Protein AF-A0A0R0KT63-F1 (afdb_monomer_lite)

Sequence (113 aa):
MVSAMVEDANFEDDQLANMTIDDIVRASRLLNNEIRILKEELQRTNLTLESYKDKIKENQEKIKLNKQLPYLVGDIVEILEMNLKDEVEENGANIDLGSQRKGKCVVLKTSFL

pLDDT: mean 82.8, std 14.62, range [47.16, 98.31]

Structure (mmCIF, N/CA/C/O backbone):
data_AF-A0A0R0KT63-F1
#
_entry.id   AF-A0A0R0KT63-F1
#
loop_
_atom_site.group_PDB
_atom_site.id
_atom_site.type_symbol
_atom_site.label_atom_id
_atom_site.label_alt_id
_atom_site.label_comp_id
_atom_site.label_asym_id
_atom_site.label_entity_id
_atom_sit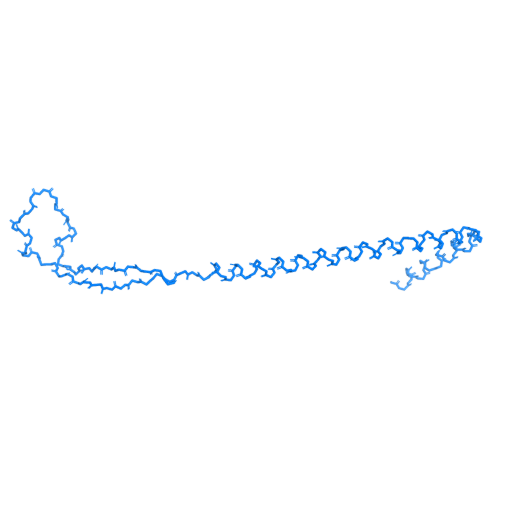e.label_seq_id
_atom_site.pdbx_PDB_ins_code
_atom_site.Cartn_x
_atom_site.Cartn_y
_atom_site.Cartn_z
_atom_site.occupancy
_atom_site.B_iso_or_equiv
_atom_site.auth_seq_id
_atom_site.auth_comp_id
_atom_site.auth_asym_id
_atom_site.auth_atom_id
_atom_site.pdbx_PDB_model_num
ATOM 1 N N . MET A 1 1 ? 19.643 28.444 -2.435 1.00 56.50 1 MET A N 1
ATOM 2 C CA . MET A 1 1 ? 19.049 27.464 -3.369 1.00 56.50 1 MET A CA 1
ATOM 3 C C . MET A 1 1 ? 19.477 27.742 -4.803 1.00 56.50 1 MET A C 1
ATOM 5 O O . MET A 1 1 ? 20.098 26.869 -5.377 1.00 56.50 1 MET A O 1
ATOM 9 N N . VAL A 1 2 ? 19.268 28.955 -5.339 1.00 69.12 2 VAL A N 1
ATOM 10 C CA . VAL A 1 2 ? 19.706 29.304 -6.711 1.00 69.12 2 VAL A CA 1
ATOM 11 C C . VAL A 1 2 ? 21.223 29.158 -6.912 1.00 69.12 2 VAL A C 1
ATOM 13 O O . VAL A 1 2 ? 21.624 28.550 -7.889 1.00 69.12 2 VAL A O 1
ATOM 16 N N . SER A 1 3 ? 22.062 29.629 -5.977 1.00 64.94 3 SER A N 1
ATOM 17 C CA . SER A 1 3 ? 23.530 29.512 -6.121 1.00 64.94 3 SER A CA 1
ATOM 18 C C . SER A 1 3 ? 24.013 28.060 -6.203 1.00 64.94 3 SER A C 1
ATOM 20 O O . SER A 1 3 ? 24.837 27.758 -7.049 1.00 64.94 3 SER A O 1
ATOM 22 N N . ALA A 1 4 ? 23.444 27.160 -5.390 1.00 68.44 4 ALA A N 1
ATOM 23 C CA . ALA A 1 4 ? 23.773 25.733 -5.436 1.00 68.44 4 ALA A CA 1
ATOM 24 C C . ALA A 1 4 ? 23.363 25.109 -6.780 1.00 68.44 4 ALA A C 1
ATOM 26 O O . ALA A 1 4 ? 24.168 24.454 -7.417 1.00 68.44 4 ALA A O 1
ATOM 27 N N . MET A 1 5 ? 22.158 25.420 -7.275 1.00 67.69 5 MET A N 1
ATOM 28 C CA . MET A 1 5 ? 21.695 24.930 -8.581 1.00 67.69 5 MET A CA 1
ATOM 29 C C . MET A 1 5 ? 22.532 25.450 -9.761 1.00 67.69 5 MET A C 1
ATOM 31 O O . MET A 1 5 ? 22.694 24.740 -10.745 1.00 67.69 5 MET A O 1
ATOM 35 N N . VAL A 1 6 ? 23.034 26.688 -9.691 1.00 67.06 6 VAL A N 1
ATOM 36 C CA . VAL A 1 6 ? 23.894 27.264 -10.741 1.00 67.06 6 VAL A CA 1
ATOM 37 C C . VAL A 1 6 ? 25.299 26.660 -10.694 1.00 67.06 6 VAL A C 1
ATOM 39 O O . VAL A 1 6 ? 25.872 26.392 -11.745 1.00 67.06 6 VAL A O 1
ATOM 42 N N . GLU A 1 7 ? 25.851 26.428 -9.500 1.00 64.94 7 GLU A N 1
ATOM 43 C CA . GLU A 1 7 ? 27.135 25.733 -9.336 1.00 64.94 7 GLU A CA 1
ATOM 44 C C . GLU A 1 7 ? 27.057 24.285 -9.838 1.00 64.94 7 GLU A C 1
ATOM 46 O O . GLU A 1 7 ? 27.946 23.862 -10.575 1.00 64.94 7 GLU A O 1
ATOM 51 N N . ASP A 1 8 ? 25.968 23.574 -9.528 1.00 70.56 8 ASP A N 1
ATOM 52 C CA . ASP A 1 8 ? 25.719 22.213 -10.014 1.00 70.56 8 ASP A CA 1
ATOM 53 C C . ASP A 1 8 ? 25.592 22.177 -11.548 1.00 70.56 8 ASP A C 1
ATOM 55 O O . ASP A 1 8 ? 26.229 21.352 -12.198 1.00 70.56 8 ASP A O 1
ATOM 59 N N . ALA A 1 9 ? 24.837 23.109 -12.145 1.00 71.31 9 ALA A N 1
ATOM 60 C CA . ALA A 1 9 ? 24.669 23.178 -13.600 1.00 71.31 9 ALA A CA 1
ATOM 61 C C . ALA A 1 9 ? 25.992 23.451 -14.335 1.00 71.31 9 ALA A C 1
ATOM 63 O O . ALA A 1 9 ? 26.304 22.777 -15.313 1.00 71.31 9 ALA A O 1
ATOM 64 N N . ASN A 1 10 ? 26.800 24.397 -13.841 1.00 73.56 10 ASN A N 1
ATOM 65 C CA . ASN A 1 10 ? 28.112 24.681 -14.430 1.00 73.56 10 ASN A CA 1
ATOM 66 C C . ASN A 1 10 ? 29.048 23.467 -14.329 1.00 73.56 10 ASN A C 1
ATOM 68 O O . ASN A 1 10 ? 29.795 23.179 -15.259 1.00 73.56 10 ASN A O 1
ATOM 72 N N . PHE A 1 11 ? 29.003 22.745 -13.207 1.00 73.38 11 PHE A N 1
ATOM 73 C CA . PHE A 1 11 ? 29.824 21.557 -13.003 1.00 73.38 11 PHE A CA 1
ATOM 74 C C . PHE A 1 11 ? 29.431 20.406 -13.941 1.00 73.38 11 PHE A C 1
ATOM 76 O O . PHE A 1 11 ? 30.307 19.702 -14.446 1.00 73.38 11 PHE A O 1
ATOM 83 N N . GLU A 1 12 ? 28.135 20.224 -14.208 1.00 74.00 12 GLU A N 1
ATOM 84 C CA . GLU A 1 12 ? 27.650 19.249 -15.191 1.00 74.00 12 GLU A CA 1
ATOM 85 C C . GLU A 1 12 ? 28.066 19.618 -16.624 1.00 74.00 12 GLU A C 1
ATOM 87 O O . GLU A 1 12 ? 28.556 18.753 -17.358 1.00 74.00 12 GLU A O 1
ATOM 92 N N . ASP A 1 13 ? 27.947 20.895 -17.004 1.00 77.75 13 ASP A N 1
ATOM 93 C CA . ASP A 1 13 ? 28.365 21.388 -18.322 1.00 77.75 13 ASP A CA 1
ATOM 94 C C . ASP A 1 13 ? 29.882 21.215 -18.540 1.00 77.75 13 ASP A C 1
ATOM 96 O O . ASP A 1 13 ? 30.310 20.754 -19.604 1.00 77.75 13 ASP A O 1
ATOM 100 N N . ASP A 1 14 ? 30.699 21.498 -17.518 1.00 81.25 14 ASP A N 1
ATOM 101 C CA . ASP A 1 14 ? 32.154 21.305 -17.558 1.00 81.25 14 ASP A CA 1
ATOM 102 C C . ASP A 1 14 ? 32.531 19.823 -17.713 1.00 81.25 14 ASP A C 1
ATOM 104 O O . ASP A 1 14 ? 33.457 19.479 -18.455 1.00 81.25 14 ASP A O 1
ATOM 108 N N . GLN A 1 15 ? 31.826 18.910 -17.040 1.00 81.19 15 GLN A N 1
ATOM 109 C CA . GLN A 1 15 ? 32.057 17.474 -17.213 1.00 81.19 15 GLN A CA 1
ATOM 110 C C . GLN A 1 15 ? 31.705 17.015 -18.626 1.00 81.19 15 GLN A C 1
ATOM 112 O O . GLN A 1 15 ? 32.497 16.303 -19.248 1.00 81.19 15 GLN A O 1
ATOM 117 N N . LEU A 1 16 ? 30.554 17.447 -19.145 1.00 81.19 16 LEU A N 1
ATOM 118 C CA . LEU A 1 16 ? 30.097 17.089 -20.484 1.00 81.19 16 LEU A CA 1
ATOM 119 C C . LEU A 1 16 ? 31.063 17.598 -21.563 1.00 81.19 16 LEU A C 1
ATOM 121 O O . LEU A 1 16 ? 31.359 16.867 -22.509 1.00 81.19 16 LEU A O 1
ATOM 125 N N . ALA A 1 17 ? 31.603 18.810 -21.400 1.00 83.19 17 ALA A N 1
ATOM 126 C CA . ALA A 1 17 ? 32.589 19.394 -22.309 1.00 83.19 17 ALA A CA 1
ATOM 127 C C . ALA A 1 17 ? 33.921 18.620 -22.348 1.00 83.19 17 ALA A C 1
ATOM 129 O O . ALA A 1 17 ? 34.610 18.632 -23.370 1.00 83.19 17 ALA A O 1
ATOM 130 N N . ASN A 1 18 ? 34.279 17.933 -21.259 1.00 86.88 18 ASN A N 1
ATOM 131 C CA . ASN A 1 18 ? 35.506 17.140 -21.151 1.00 86.88 18 ASN A CA 1
ATOM 132 C C . ASN A 1 18 ? 35.349 15.684 -21.635 1.00 86.88 18 ASN A C 1
ATOM 134 O O . ASN A 1 18 ? 36.346 14.966 -21.744 1.00 86.88 18 ASN A O 1
ATOM 138 N N . MET A 1 19 ? 34.125 15.227 -21.920 1.00 87.56 19 MET A N 1
ATOM 139 C CA . MET A 1 19 ? 33.870 13.881 -22.437 1.00 87.56 19 MET A CA 1
ATOM 140 C C . MET A 1 19 ? 34.125 13.792 -23.943 1.00 87.56 19 MET A C 1
ATOM 142 O O . MET A 1 19 ? 33.847 14.715 -24.708 1.00 87.56 19 MET A O 1
ATOM 146 N N . THR A 1 20 ? 34.605 12.635 -24.406 1.00 91.25 20 THR A N 1
ATOM 147 C CA . THR A 1 20 ? 34.695 12.383 -25.848 1.00 91.25 20 THR A CA 1
ATOM 148 C C . THR A 1 20 ? 33.313 12.096 -26.443 1.00 91.25 20 THR A C 1
ATOM 150 O O . THR A 1 20 ? 32.396 11.651 -25.750 1.00 91.25 20 THR A O 1
ATOM 153 N N . ILE A 1 21 ? 33.155 12.296 -27.756 1.00 90.81 21 ILE A N 1
ATOM 154 C CA . ILE A 1 21 ? 31.898 11.995 -28.468 1.00 90.81 21 ILE A CA 1
ATOM 155 C C . ILE A 1 21 ? 31.489 10.526 -28.259 1.00 90.81 21 ILE A C 1
ATOM 157 O O . ILE A 1 21 ? 30.312 10.236 -28.037 1.00 90.81 21 ILE A O 1
ATOM 161 N N . ASP A 1 22 ? 32.453 9.602 -28.272 1.00 92.94 22 ASP A N 1
ATOM 162 C CA . ASP A 1 22 ? 32.204 8.174 -28.048 1.00 92.94 22 ASP A CA 1
ATOM 163 C C . ASP A 1 22 ? 31.722 7.883 -26.619 1.00 92.94 22 ASP A C 1
ATOM 165 O O . ASP A 1 22 ? 30.837 7.040 -26.424 1.00 92.94 22 ASP A O 1
ATOM 169 N N . ASP A 1 23 ? 32.252 8.599 -25.623 1.00 92.56 23 ASP A N 1
ATOM 170 C CA . ASP A 1 23 ? 31.804 8.489 -24.233 1.00 92.56 23 ASP A CA 1
ATOM 171 C C . ASP A 1 23 ? 30.374 9.007 -24.072 1.00 92.56 23 ASP A C 1
ATOM 173 O O . ASP A 1 23 ? 29.562 8.346 -23.424 1.00 92.56 23 ASP A O 1
ATOM 177 N N . ILE A 1 24 ? 30.026 10.124 -24.720 1.00 92.00 24 ILE A N 1
ATOM 178 C CA . ILE A 1 24 ? 28.661 10.674 -24.716 1.00 92.00 24 ILE A CA 1
ATOM 179 C C . ILE A 1 24 ? 27.679 9.676 -25.347 1.00 92.00 24 ILE A C 1
ATOM 181 O O . ILE A 1 24 ? 26.615 9.397 -24.786 1.00 92.00 24 ILE A O 1
ATOM 185 N N . VAL A 1 25 ? 28.033 9.073 -26.488 1.00 93.81 25 VAL A N 1
ATOM 186 C CA . VAL A 1 25 ? 27.194 8.057 -27.149 1.00 93.81 25 VAL A CA 1
ATOM 187 C C . VAL A 1 25 ? 27.027 6.818 -26.265 1.00 93.81 25 VAL A C 1
ATOM 189 O O . VAL A 1 25 ? 25.924 6.271 -26.160 1.00 93.81 25 VAL A O 1
ATOM 192 N N . ARG A 1 26 ? 28.098 6.367 -25.603 1.00 94.50 26 ARG A N 1
ATOM 193 C CA . ARG A 1 26 ? 28.048 5.240 -24.663 1.00 94.50 26 ARG A CA 1
ATOM 194 C C . ARG A 1 26 ? 27.172 5.560 -23.453 1.00 94.50 26 ARG A C 1
ATOM 196 O O . ARG A 1 26 ? 26.304 4.752 -23.123 1.00 94.50 26 ARG A O 1
ATOM 203 N N . ALA A 1 27 ? 27.361 6.723 -22.834 1.00 92.75 27 ALA A N 1
ATOM 204 C CA . ALA A 1 27 ? 26.583 7.185 -21.689 1.00 92.75 27 ALA A CA 1
ATOM 205 C C . ALA A 1 27 ? 25.095 7.290 -22.040 1.00 92.75 27 ALA A C 1
ATOM 207 O O . ALA A 1 27 ? 24.260 6.740 -21.331 1.00 92.75 27 ALA A O 1
ATOM 208 N N . SER A 1 28 ? 24.758 7.870 -23.196 1.00 94.31 28 SER A N 1
ATOM 209 C CA . SER A 1 28 ? 23.377 7.941 -23.685 1.00 94.31 28 SER A CA 1
ATOM 210 C C . SER A 1 28 ? 22.732 6.555 -23.815 1.00 94.31 28 SER A C 1
ATOM 212 O O . SER A 1 28 ? 21.584 6.353 -23.420 1.00 94.31 28 SER A O 1
ATOM 214 N N . ARG A 1 29 ? 23.463 5.552 -24.321 1.00 96.00 29 ARG A N 1
ATOM 215 C CA . ARG A 1 29 ? 22.957 4.168 -24.407 1.00 96.00 29 ARG A CA 1
ATOM 216 C C . ARG A 1 29 ? 22.744 3.536 -23.031 1.00 96.00 29 ARG A C 1
ATOM 218 O O . ARG A 1 29 ? 21.744 2.846 -22.840 1.00 96.00 29 ARG A O 1
ATOM 225 N N . LEU A 1 30 ? 23.658 3.762 -22.087 1.00 96.44 30 LEU A N 1
ATOM 226 C CA . LEU A 1 30 ? 23.530 3.270 -20.713 1.00 96.44 30 LEU A CA 1
ATOM 227 C C . LEU A 1 30 ? 22.337 3.915 -20.000 1.00 96.44 30 LEU A C 1
ATOM 229 O O . LEU A 1 30 ? 21.511 3.187 -19.457 1.00 96.44 30 LEU A O 1
ATOM 233 N N . LEU A 1 31 ? 22.177 5.235 -20.113 1.00 96.75 31 LEU A N 1
ATOM 234 C CA . LEU A 1 31 ? 21.034 5.969 -19.567 1.00 96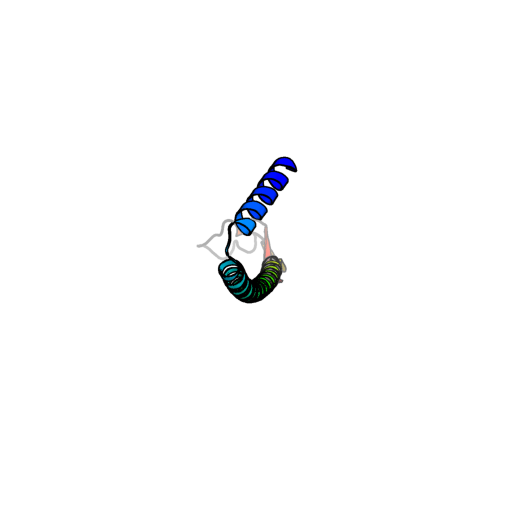.75 31 LEU A CA 1
ATOM 235 C C . LEU A 1 31 ? 19.707 5.478 -20.157 1.00 96.75 31 LEU A C 1
ATOM 237 O O . LEU A 1 31 ? 18.747 5.264 -19.426 1.00 96.75 31 LEU A O 1
ATOM 241 N N . ASN A 1 32 ? 19.642 5.224 -21.467 1.00 97.12 32 ASN A N 1
ATOM 242 C CA . ASN A 1 32 ? 18.441 4.655 -22.088 1.00 97.12 32 ASN A CA 1
ATOM 243 C C . ASN A 1 32 ? 18.092 3.264 -21.527 1.00 97.12 32 ASN A C 1
ATOM 245 O O . ASN A 1 32 ? 16.916 2.959 -21.308 1.00 97.12 32 ASN A O 1
ATOM 249 N N . ASN A 1 33 ? 19.100 2.424 -21.275 1.00 96.94 33 ASN A N 1
ATOM 250 C CA . ASN A 1 33 ? 18.901 1.119 -20.645 1.00 96.94 33 ASN A CA 1
ATOM 251 C C . ASN A 1 33 ? 18.440 1.252 -19.189 1.00 96.94 33 ASN A C 1
ATOM 253 O O . ASN A 1 33 ? 17.526 0.541 -18.779 1.00 96.94 33 ASN A O 1
ATOM 257 N N . GLU A 1 34 ? 19.031 2.170 -18.428 1.00 98.00 34 GLU A N 1
ATOM 258 C CA . GLU A 1 34 ? 18.664 2.442 -17.038 1.00 98.00 34 GLU A CA 1
ATOM 259 C C . GLU A 1 34 ? 17.231 2.970 -16.927 1.00 98.00 34 GLU A C 1
ATOM 261 O O . GLU A 1 34 ? 16.437 2.437 -16.157 1.00 98.00 34 GLU A O 1
ATOM 266 N N . ILE A 1 35 ? 16.840 3.920 -17.783 1.00 97.75 35 ILE A N 1
ATOM 267 C CA . ILE A 1 35 ? 15.459 4.417 -17.868 1.00 97.75 35 ILE A CA 1
ATOM 268 C C . ILE A 1 35 ? 14.483 3.270 -18.145 1.00 97.75 35 ILE A C 1
ATOM 270 O O . ILE A 1 35 ? 13.384 3.245 -17.587 1.00 97.75 35 ILE A O 1
ATOM 274 N N . ARG A 1 36 ? 14.852 2.316 -19.009 1.00 97.88 36 ARG A N 1
ATOM 275 C CA . ARG A 1 36 ? 14.014 1.143 -19.290 1.00 97.88 36 ARG A CA 1
ATOM 276 C C . ARG A 1 36 ? 13.840 0.272 -18.044 1.00 97.88 36 ARG A C 1
ATOM 278 O O . ARG A 1 36 ? 12.705 -0.061 -17.716 1.00 97.88 36 ARG A O 1
ATOM 285 N N . ILE A 1 37 ? 14.928 -0.038 -17.341 1.00 98.00 37 ILE A N 1
ATOM 286 C CA . ILE A 1 37 ? 14.903 -0.843 -16.109 1.00 98.00 37 ILE A CA 1
ATOM 287 C C . ILE A 1 37 ? 14.079 -0.141 -15.023 1.00 98.00 37 ILE A C 1
ATOM 289 O O . ILE A 1 37 ? 13.163 -0.740 -14.466 1.00 98.00 37 ILE A O 1
ATOM 293 N N . LEU A 1 38 ? 14.317 1.151 -14.785 1.00 98.31 38 LEU A N 1
ATOM 294 C CA . LEU A 1 38 ? 13.584 1.934 -13.787 1.00 98.31 38 LEU A CA 1
ATOM 295 C C . LEU A 1 38 ? 12.083 2.009 -14.095 1.00 98.31 38 LEU A C 1
ATOM 297 O O . LEU A 1 38 ? 11.262 1.983 -13.179 1.00 98.31 38 LEU A O 1
ATOM 301 N N . LYS A 1 39 ? 11.687 2.062 -15.374 1.00 97.94 39 LYS A N 1
ATOM 302 C CA . LYS A 1 39 ? 10.269 1.987 -15.766 1.00 97.94 39 LYS A CA 1
ATOM 303 C C . LYS A 1 39 ? 9.647 0.631 -15.429 1.00 97.94 39 LYS A C 1
ATOM 305 O O . LYS A 1 39 ? 8.518 0.600 -14.940 1.00 97.94 39 LYS A O 1
ATOM 310 N N . GLU A 1 40 ? 10.361 -0.467 -15.670 1.00 97.81 40 GLU A N 1
ATOM 311 C CA . GLU A 1 40 ? 9.911 -1.822 -15.319 1.00 97.81 40 GLU A CA 1
ATOM 312 C C . GLU A 1 40 ? 9.788 -1.985 -13.788 1.00 97.81 40 GLU A C 1
ATOM 314 O O . GLU A 1 40 ? 8.785 -2.500 -13.284 1.00 97.81 40 GLU A O 1
ATOM 319 N N . GLU A 1 41 ? 10.753 -1.468 -13.023 1.00 97.94 41 GLU A N 1
ATOM 320 C CA . GLU A 1 41 ? 10.721 -1.467 -11.554 1.00 97.94 41 GLU A CA 1
ATOM 321 C C . GLU A 1 41 ? 9.593 -0.601 -10.984 1.00 97.94 41 GLU A C 1
ATOM 323 O O . GLU A 1 41 ? 8.900 -1.017 -10.049 1.00 97.94 41 GLU A O 1
ATOM 328 N N . LEU A 1 42 ? 9.358 0.577 -11.565 1.00 98.12 42 LEU A N 1
ATOM 329 C CA . LEU A 1 42 ? 8.247 1.452 -11.198 1.00 98.12 42 LEU A CA 1
ATOM 330 C C . LEU A 1 42 ? 6.904 0.751 -11.430 1.00 98.12 42 LEU A C 1
ATOM 332 O O . LEU A 1 42 ? 6.039 0.768 -10.555 1.00 98.12 42 LEU A O 1
ATOM 336 N N . GLN A 1 43 ? 6.725 0.092 -12.579 1.00 98.06 43 GLN A N 1
ATOM 337 C CA . GLN A 1 43 ? 5.518 -0.690 -12.862 1.00 98.06 43 GLN A CA 1
ATOM 338 C C . GLN A 1 43 ? 5.321 -1.818 -11.848 1.00 98.06 43 GLN A C 1
ATOM 340 O O . GLN A 1 43 ? 4.234 -1.958 -11.287 1.00 98.06 43 GLN A O 1
ATOM 345 N N . ARG A 1 44 ? 6.378 -2.580 -11.548 1.00 97.88 44 ARG A N 1
ATOM 346 C CA . ARG A 1 44 ? 6.336 -3.634 -10.528 1.00 97.88 44 ARG A CA 1
ATOM 347 C C . ARG A 1 44 ? 5.948 -3.081 -9.155 1.00 97.88 44 ARG A C 1
ATOM 349 O O . ARG A 1 44 ? 5.115 -3.673 -8.475 1.00 97.88 44 ARG A O 1
ATOM 356 N N . THR A 1 45 ? 6.526 -1.949 -8.766 1.00 98.00 45 THR A N 1
ATOM 357 C CA . THR A 1 45 ? 6.245 -1.281 -7.488 1.00 98.00 45 THR A CA 1
ATOM 358 C C . THR A 1 45 ? 4.811 -0.753 -7.427 1.00 98.00 45 THR A C 1
ATOM 360 O O . THR A 1 45 ? 4.164 -0.835 -6.387 1.00 98.00 45 THR A O 1
ATOM 363 N N . ASN A 1 46 ? 4.262 -0.269 -8.542 1.00 98.12 46 ASN A N 1
ATOM 364 C CA . ASN A 1 46 ? 2.864 0.158 -8.604 1.00 98.12 46 ASN A CA 1
ATOM 365 C C . ASN A 1 46 ? 1.893 -1.018 -8.415 1.00 98.12 46 ASN A C 1
ATOM 367 O O . ASN A 1 46 ? 0.931 -0.886 -7.660 1.00 98.12 46 ASN A O 1
ATOM 371 N N . LEU A 1 47 ? 2.175 -2.179 -9.018 1.00 97.94 47 LEU A N 1
ATOM 372 C CA . LEU A 1 47 ? 1.365 -3.391 -8.831 1.00 97.94 47 LEU A CA 1
ATOM 373 C C . LEU A 1 47 ? 1.405 -3.897 -7.382 1.00 97.94 47 LEU A C 1
ATOM 375 O O . LEU A 1 47 ? 0.378 -4.294 -6.827 1.00 97.94 47 LEU A O 1
ATOM 379 N N . THR A 1 48 ? 2.576 -3.875 -6.737 1.00 97.75 48 THR A N 1
ATOM 380 C CA . THR A 1 48 ? 2.675 -4.266 -5.322 1.00 97.75 48 THR A CA 1
ATOM 381 C C . THR A 1 48 ? 1.942 -3.276 -4.423 1.00 97.75 48 THR A C 1
ATOM 383 O O . THR A 1 48 ? 1.224 -3.696 -3.516 1.00 97.75 48 THR A O 1
ATOM 386 N N . LEU A 1 49 ? 2.057 -1.975 -4.698 1.00 97.94 49 LEU A N 1
ATOM 387 C CA . LEU A 1 49 ? 1.340 -0.920 -3.987 1.00 97.94 49 LEU A CA 1
ATOM 388 C C . LEU A 1 49 ? -0.182 -1.091 -4.103 1.00 97.94 49 LEU A C 1
ATOM 390 O O . LEU A 1 49 ? -0.882 -0.962 -3.098 1.00 97.94 49 LEU A O 1
ATOM 394 N N . GLU A 1 50 ? -0.699 -1.415 -5.288 1.00 97.88 50 GLU A N 1
ATOM 395 C CA . GLU A 1 50 ? -2.122 -1.704 -5.501 1.00 97.88 50 GLU A CA 1
ATOM 396 C C . GLU A 1 50 ? -2.579 -2.932 -4.699 1.00 97.88 50 GLU A C 1
ATOM 398 O O . GLU A 1 50 ? -3.529 -2.836 -3.921 1.00 97.88 50 GLU A O 1
ATOM 403 N N . SER A 1 51 ? -1.815 -4.030 -4.735 1.00 98.00 51 SER A N 1
ATOM 404 C CA . SER A 1 51 ? -2.085 -5.212 -3.904 1.00 98.00 51 SER A CA 1
ATOM 405 C C . SER A 1 51 ? -2.104 -4.896 -2.402 1.00 98.00 51 SER A C 1
ATOM 407 O O . SER A 1 51 ? -2.946 -5.414 -1.665 1.00 98.00 51 SER A O 1
ATOM 409 N N . TYR A 1 52 ? -1.198 -4.041 -1.917 1.00 98.06 52 TYR A N 1
ATOM 410 C CA . TYR A 1 52 ? -1.216 -3.607 -0.520 1.00 98.06 52 TYR A CA 1
ATOM 411 C C . TYR A 1 52 ? -2.424 -2.726 -0.197 1.00 98.06 52 TYR A C 1
ATOM 413 O O . TYR A 1 52 ? -3.002 -2.884 0.878 1.00 98.06 52 TYR A O 1
ATOM 421 N N . LYS A 1 53 ? -2.848 -1.840 -1.107 1.00 97.75 53 LYS A N 1
ATOM 422 C CA . LYS A 1 53 ? -4.072 -1.043 -0.928 1.00 97.75 53 LYS A CA 1
ATOM 423 C C . LYS A 1 53 ? -5.304 -1.931 -0.790 1.00 97.75 53 LYS A C 1
ATOM 425 O O . LYS A 1 53 ? -6.123 -1.669 0.089 1.00 97.75 53 LYS A O 1
ATOM 430 N N . ASP A 1 54 ? -5.416 -2.982 -1.592 1.00 97.69 54 ASP A N 1
ATOM 431 C CA . ASP A 1 54 ? -6.555 -3.899 -1.515 1.00 97.69 54 ASP A CA 1
ATOM 432 C C . ASP A 1 54 ? -6.539 -4.713 -0.217 1.00 97.69 54 ASP A C 1
ATOM 434 O O . ASP A 1 54 ? -7.537 -4.738 0.501 1.00 97.69 54 ASP A O 1
ATOM 438 N N . LYS A 1 55 ? -5.372 -5.230 0.196 1.00 97.69 55 LYS A N 1
ATOM 439 C CA . LYS A 1 55 ? -5.209 -5.880 1.512 1.00 97.69 55 LYS A CA 1
ATOM 440 C C . LYS A 1 55 ? -5.565 -4.953 2.676 1.00 97.69 55 LYS A C 1
ATOM 442 O O . LYS A 1 55 ? -6.138 -5.396 3.670 1.00 97.69 55 LYS A O 1
ATOM 447 N N . ILE A 1 56 ? -5.220 -3.667 2.581 1.00 97.88 56 ILE A N 1
ATOM 448 C CA . ILE A 1 56 ? -5.583 -2.670 3.594 1.00 97.88 56 ILE A CA 1
ATOM 449 C C . ILE A 1 56 ? -7.102 -2.485 3.641 1.00 97.88 56 ILE A C 1
ATOM 451 O O . ILE A 1 56 ? -7.656 -2.484 4.739 1.00 97.88 56 ILE A O 1
ATOM 455 N N . LYS A 1 57 ? -7.780 -2.369 2.492 1.00 97.06 57 LYS A N 1
ATOM 456 C CA . LYS A 1 57 ? -9.248 -2.253 2.436 1.00 97.06 57 LYS A CA 1
ATOM 457 C C . LYS A 1 57 ? -9.933 -3.479 3.041 1.00 97.06 57 LYS A C 1
ATOM 459 O O . LYS A 1 57 ? -10.755 -3.322 3.940 1.00 97.06 57 LYS A O 1
ATOM 464 N N . GLU A 1 58 ? -9.529 -4.684 2.642 1.00 96.81 58 GLU A N 1
ATOM 465 C CA . GLU A 1 58 ? -10.063 -5.935 3.196 1.00 96.81 58 GLU A CA 1
ATOM 466 C C . GLU A 1 58 ? -9.875 -6.013 4.718 1.00 96.81 58 GLU A C 1
ATOM 468 O O . GLU A 1 58 ? -10.776 -6.404 5.461 1.00 96.81 58 GLU A O 1
ATOM 473 N N . ASN A 1 59 ? -8.702 -5.616 5.217 1.00 97.25 59 ASN A N 1
ATOM 474 C CA . ASN A 1 59 ? -8.438 -5.604 6.652 1.00 97.25 59 ASN A CA 1
ATOM 475 C C . ASN A 1 59 ? -9.263 -4.539 7.384 1.00 97.25 59 ASN A C 1
ATOM 477 O O . ASN A 1 59 ? -9.736 -4.797 8.489 1.00 97.25 59 ASN A O 1
ATOM 481 N N . GLN A 1 60 ? -9.481 -3.364 6.786 1.00 95.81 60 GLN A N 1
ATOM 482 C CA . GLN A 1 60 ? -10.372 -2.346 7.348 1.00 95.81 60 GLN A CA 1
ATOM 483 C C . GLN A 1 60 ? -11.813 -2.857 7.457 1.00 95.81 60 GLN A C 1
ATOM 485 O O . GLN A 1 60 ? -12.475 -2.583 8.457 1.00 95.81 60 GLN A O 1
ATOM 490 N N . GLU A 1 61 ? -12.293 -3.620 6.477 1.00 94.81 61 GLU A N 1
ATOM 491 C CA . GLU A 1 61 ? -13.611 -4.263 6.523 1.00 94.81 61 GLU A CA 1
ATOM 492 C C . GLU A 1 61 ? -13.686 -5.332 7.615 1.00 94.81 61 GLU A C 1
ATOM 494 O O . GLU A 1 61 ? -14.599 -5.295 8.439 1.00 94.81 61 GLU A O 1
ATOM 499 N N . LYS A 1 62 ? -12.681 -6.211 7.718 1.00 93.94 62 LYS A N 1
ATOM 500 C CA . LYS A 1 62 ? -12.586 -7.200 8.809 1.00 93.94 62 LYS A CA 1
ATOM 501 C C . LYS A 1 62 ? -12.581 -6.537 10.186 1.00 93.94 62 LYS A C 1
ATOM 503 O O . LYS A 1 62 ? -13.260 -7.002 11.097 1.00 93.94 62 LYS A O 1
ATOM 508 N N . ILE A 1 63 ? -11.855 -5.429 10.344 1.00 93.12 63 ILE A N 1
ATOM 509 C CA . ILE A 1 63 ? -11.847 -4.653 11.590 1.00 93.12 63 ILE A CA 1
ATOM 510 C C . ILE A 1 63 ? -13.231 -4.061 11.872 1.00 93.12 63 ILE A C 1
ATOM 512 O O . ILE A 1 63 ? -13.654 -4.075 13.022 1.00 93.12 63 ILE A O 1
ATOM 516 N N . LYS A 1 64 ? -13.947 -3.547 10.863 1.00 89.75 64 LYS A N 1
ATOM 517 C CA . LYS A 1 64 ? -15.314 -3.029 11.046 1.00 89.75 64 LYS A CA 1
ATOM 518 C C . LYS A 1 64 ? -16.273 -4.122 11.514 1.00 89.75 64 LYS A C 1
ATOM 520 O O . LYS A 1 64 ? -17.004 -3.886 12.469 1.00 89.75 64 LYS A O 1
ATOM 525 N N . LEU A 1 65 ? -16.221 -5.301 10.895 1.00 86.12 65 LEU A N 1
ATOM 526 C CA . LEU A 1 65 ? -17.051 -6.448 11.273 1.00 86.12 65 LEU A CA 1
ATOM 527 C C . LEU A 1 65 ? -16.739 -6.925 12.697 1.00 86.12 65 LEU A C 1
ATOM 529 O O . LEU A 1 65 ? -17.645 -7.091 13.502 1.00 86.12 65 LEU A O 1
ATOM 533 N N . ASN A 1 66 ? -15.458 -7.049 13.049 1.00 85.94 66 ASN A N 1
ATOM 534 C CA . ASN A 1 66 ? -15.047 -7.504 14.382 1.00 85.94 66 ASN A CA 1
ATOM 535 C C . ASN A 1 66 ? -15.230 -6.445 15.482 1.00 85.94 66 ASN A C 1
ATOM 537 O O . ASN A 1 66 ? -15.226 -6.780 16.663 1.00 85.94 66 ASN A O 1
ATOM 541 N N . LYS A 1 67 ? -15.353 -5.161 15.122 1.00 82.19 67 LYS A N 1
ATOM 542 C CA . LYS A 1 67 ? -15.671 -4.083 16.071 1.00 82.19 67 LYS A CA 1
ATOM 543 C C . LYS A 1 67 ? -17.137 -4.063 16.480 1.00 82.19 67 LYS A C 1
ATOM 545 O O . LYS A 1 67 ? -17.450 -3.419 17.481 1.00 82.19 67 LYS A O 1
ATOM 550 N N . GLN A 1 68 ? -18.024 -4.716 15.731 1.00 77.88 68 GLN A N 1
ATOM 551 C CA . GLN A 1 68 ? -19.394 -4.904 16.176 1.00 77.88 68 GLN A CA 1
ATOM 552 C C . GLN A 1 68 ? -19.365 -5.876 17.359 1.00 77.88 68 GLN A C 1
ATOM 554 O O . GLN A 1 68 ? -19.284 -7.088 17.186 1.00 77.88 68 GLN A O 1
ATOM 559 N N . LEU A 1 69 ? -19.353 -5.327 18.577 1.00 78.62 69 LEU A N 1
ATOM 560 C CA . LEU A 1 69 ? -19.544 -6.128 19.779 1.00 78.62 69 LEU A CA 1
ATOM 561 C C . LEU A 1 69 ? -20.937 -6.765 19.685 1.00 78.62 69 LEU A C 1
ATOM 563 O O . LEU A 1 69 ? -21.901 -6.028 19.460 1.00 78.62 69 LEU A O 1
ATOM 567 N N . PRO A 1 70 ? -21.058 -8.094 19.838 1.00 81.81 70 PRO A N 1
ATOM 568 C CA . PRO A 1 70 ? -22.362 -8.734 19.846 1.00 81.81 70 PRO A CA 1
ATOM 569 C C . PRO A 1 70 ? -23.155 -8.206 21.040 1.00 81.81 70 PRO A C 1
ATOM 571 O O . PRO A 1 70 ? -22.621 -8.078 22.149 1.00 81.81 70 PRO A O 1
ATOM 574 N N . TYR A 1 71 ? -24.424 -7.875 20.821 1.00 80.62 71 TYR A N 1
ATOM 575 C CA . TYR A 1 71 ? -25.268 -7.418 21.918 1.00 80.62 71 TYR A CA 1
ATOM 576 C C . TYR A 1 71 ? -25.737 -8.647 22.689 1.00 80.62 71 TYR A C 1
ATOM 578 O O . TYR A 1 71 ? -26.400 -9.522 22.134 1.00 80.62 71 TYR A O 1
ATOM 586 N N . LEU A 1 72 ? -25.400 -8.727 23.977 1.00 83.19 72 LEU A N 1
ATOM 587 C CA . LEU A 1 72 ? -25.998 -9.728 24.852 1.00 83.19 72 LEU A CA 1
ATOM 588 C C . LEU A 1 72 ? -27.406 -9.257 25.215 1.00 83.19 72 LEU A C 1
ATOM 590 O O . LEU A 1 72 ? -27.574 -8.313 25.987 1.00 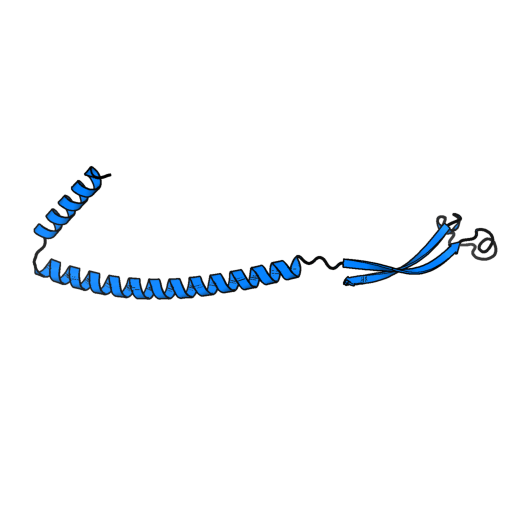83.19 72 LEU A O 1
ATOM 594 N N . VAL A 1 73 ? -28.414 -9.912 24.655 1.00 84.56 73 VAL A N 1
ATOM 595 C CA . VAL A 1 73 ? -29.816 -9.668 24.986 1.00 84.56 73 VAL A CA 1
ATOM 596 C C . VAL A 1 73 ? -30.261 -10.715 25.990 1.00 84.56 73 VAL A C 1
ATOM 598 O O . VAL A 1 73 ? -30.246 -11.909 25.696 1.00 84.56 73 VAL A O 1
ATOM 601 N N . GLY A 1 74 ? -30.636 -10.269 27.187 1.00 90.19 74 GLY A N 1
ATOM 602 C CA . GLY A 1 74 ? -31.276 -11.100 28.202 1.00 90.19 74 GLY A CA 1
ATOM 603 C C . GLY A 1 74 ? -32.786 -10.898 28.179 1.00 90.19 74 GLY A C 1
ATOM 604 O O . GLY A 1 74 ? -33.244 -9.772 28.354 1.00 90.19 74 GLY A O 1
ATOM 605 N N . ASP A 1 75 ? -33.538 -11.975 27.986 1.00 90.44 75 ASP A N 1
ATOM 606 C CA . ASP A 1 75 ? -34.992 -12.008 28.119 1.00 90.44 75 ASP A CA 1
ATOM 607 C C . ASP A 1 75 ? -35.394 -12.631 29.463 1.00 90.44 75 ASP A C 1
ATOM 609 O O . ASP A 1 75 ? -34.798 -13.619 29.902 1.00 90.44 75 ASP A O 1
ATOM 613 N N . ILE A 1 76 ? -36.396 -12.053 30.125 1.00 90.81 76 ILE A N 1
ATOM 614 C CA . ILE A 1 76 ? -36.934 -12.574 31.385 1.00 90.81 76 ILE A CA 1
ATOM 615 C C . ILE A 1 76 ? -38.012 -13.596 31.043 1.00 90.81 76 ILE A C 1
ATOM 617 O O . ILE A 1 76 ? -39.107 -13.231 30.627 1.00 90.81 76 ILE A O 1
ATOM 621 N N . VAL A 1 77 ? -37.710 -14.876 31.247 1.00 91.69 77 VAL A N 1
ATOM 622 C CA . VAL A 1 77 ? -38.641 -15.965 30.921 1.00 91.69 77 VAL A CA 1
ATOM 623 C C . VAL A 1 77 ? -39.622 -16.211 32.060 1.00 91.69 77 VAL A C 1
ATOM 625 O O . VAL A 1 77 ? -40.793 -16.494 31.824 1.00 91.69 77 VAL A O 1
ATOM 628 N N . GLU A 1 78 ? -39.150 -16.104 33.299 1.00 89.56 78 GLU A N 1
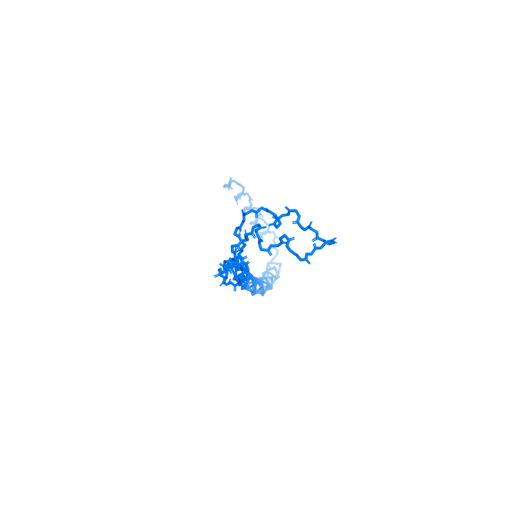ATOM 629 C CA . GLU A 1 78 ? -39.945 -16.446 34.472 1.00 89.56 78 GLU A CA 1
ATOM 630 C C . GLU A 1 78 ? -39.499 -15.640 35.690 1.00 89.56 78 GLU A C 1
ATOM 632 O O . GLU A 1 78 ? -38.307 -15.389 35.881 1.00 89.56 78 GLU A O 1
ATOM 637 N N . ILE A 1 79 ? -40.467 -15.236 36.514 1.00 89.06 79 ILE A N 1
ATOM 638 C CA . ILE A 1 79 ? -40.241 -14.555 37.788 1.00 89.06 79 ILE A CA 1
ATOM 639 C C . ILE A 1 79 ? -40.827 -15.439 38.884 1.00 89.06 79 ILE A C 1
ATOM 641 O O . ILE A 1 79 ? -42.029 -15.689 38.907 1.00 89.06 79 ILE A O 1
ATOM 645 N N . LEU A 1 80 ? -39.971 -15.886 39.794 1.00 84.81 80 LEU A N 1
ATOM 646 C CA . LEU A 1 80 ? -40.323 -16.728 40.929 1.00 84.81 80 LEU A CA 1
ATOM 647 C C . LEU A 1 80 ? -40.312 -15.878 42.199 1.00 84.81 80 LEU A C 1
ATOM 649 O O . LEU A 1 80 ? -39.323 -15.209 42.501 1.00 84.81 80 LEU A O 1
ATOM 653 N N . GLU A 1 81 ? -41.405 -15.895 42.955 1.00 81.69 81 GLU A N 1
ATOM 654 C CA . GLU A 1 81 ? -41.466 -15.255 44.270 1.00 81.69 81 GLU A CA 1
ATOM 655 C C . GLU A 1 81 ? -41.085 -16.272 45.346 1.00 81.69 81 GLU A C 1
ATOM 657 O O . GLU A 1 81 ? -41.795 -17.248 45.568 1.00 81.69 81 GLU A O 1
ATOM 662 N N . MET A 1 82 ? -39.954 -16.050 46.017 1.00 70.38 82 MET A N 1
ATOM 663 C CA . MET A 1 82 ? -39.488 -16.930 47.084 1.00 70.38 82 MET A CA 1
ATOM 664 C C . MET A 1 82 ? -40.152 -16.525 48.397 1.00 70.38 82 MET A C 1
ATOM 666 O O . MET A 1 82 ? -39.801 -15.515 49.023 1.00 70.38 82 MET A O 1
ATOM 670 N N . ASN A 1 83 ? -41.142 -17.311 48.812 1.00 68.19 83 ASN A N 1
ATOM 671 C CA . ASN A 1 83 ? -41.793 -17.161 50.101 1.00 68.19 83 ASN A CA 1
ATOM 672 C C . ASN A 1 83 ? -41.125 -18.068 51.134 1.00 68.19 83 ASN A C 1
ATOM 674 O O . ASN A 1 83 ? -41.205 -19.286 51.062 1.00 68.19 83 ASN A O 1
ATOM 678 N N . LEU A 1 84 ? -40.570 -17.446 52.177 1.00 61.44 84 LEU A N 1
ATOM 679 C CA . LEU A 1 84 ? -40.005 -18.104 53.365 1.00 61.44 84 LEU A CA 1
ATOM 680 C C . LEU A 1 84 ? -40.876 -19.214 53.972 1.00 61.44 84 LEU A C 1
ATOM 682 O O . LEU A 1 84 ? -40.341 -20.035 54.698 1.00 61.44 84 LEU A O 1
ATOM 686 N N . LYS A 1 85 ? -42.201 -19.194 53.764 1.00 60.34 85 LYS A N 1
ATOM 687 C CA . LYS A 1 85 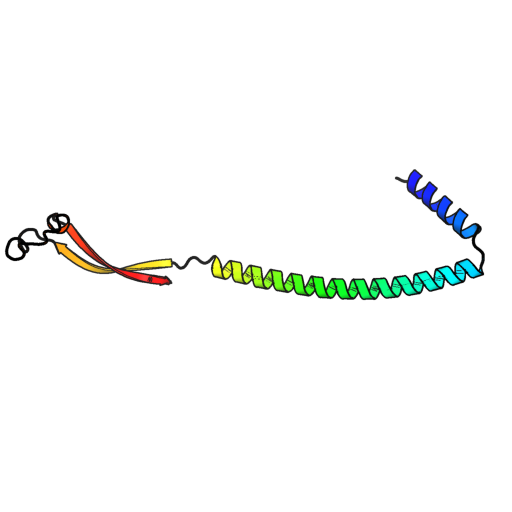? -43.130 -20.158 54.369 1.00 60.34 85 LYS A CA 1
ATOM 688 C C . LYS A 1 85 ? -43.144 -21.513 53.660 1.00 60.34 85 LYS A C 1
ATOM 690 O O . LYS A 1 85 ? -43.497 -22.485 54.312 1.00 60.34 85 LYS A O 1
ATOM 695 N N . ASP A 1 86 ? -42.743 -21.567 52.392 1.00 56.78 86 ASP A N 1
ATOM 696 C CA . ASP A 1 86 ? -42.894 -22.771 51.569 1.00 56.78 86 ASP A CA 1
ATOM 697 C C . ASP A 1 86 ? -41.669 -23.707 51.676 1.00 56.78 86 ASP A C 1
ATOM 699 O O . ASP A 1 86 ? -41.794 -24.904 51.449 1.00 56.78 86 ASP A O 1
ATOM 703 N N . GLU A 1 87 ? -40.496 -23.204 52.098 1.00 53.03 87 GLU A N 1
ATOM 704 C CA . GLU A 1 87 ? -39.261 -24.008 52.238 1.00 53.03 87 GLU A CA 1
ATOM 705 C C . GLU A 1 87 ? -38.952 -24.486 53.668 1.00 53.03 87 GLU A C 1
ATOM 707 O O . GLU A 1 87 ? -38.056 -25.312 53.849 1.00 53.03 87 GLU A O 1
ATOM 712 N N . VAL A 1 88 ? -39.666 -24.006 54.701 1.00 53.44 88 VAL A N 1
ATOM 713 C CA . VAL A 1 88 ? -39.401 -24.440 56.095 1.00 53.44 88 VAL A CA 1
ATOM 714 C C . VAL A 1 88 ? -39.637 -25.943 56.269 1.00 53.44 88 VAL A C 1
ATOM 716 O O . VAL A 1 88 ? -39.083 -26.540 57.189 1.00 53.44 88 VAL A O 1
ATOM 719 N N . GLU A 1 89 ? -40.430 -26.567 55.397 1.00 54.12 89 GLU A N 1
ATOM 720 C CA . GLU A 1 89 ? -40.908 -27.922 55.645 1.00 54.12 89 GLU A CA 1
ATOM 721 C C . GLU A 1 89 ? -40.039 -29.065 55.097 1.00 54.12 89 GLU A C 1
ATOM 723 O O . GLU A 1 89 ? -40.254 -30.176 55.572 1.00 54.12 89 GLU A O 1
ATOM 728 N N . GLU A 1 90 ? -39.039 -28.879 54.208 1.00 52.31 90 GLU A N 1
ATOM 729 C CA . GLU A 1 90 ? -38.502 -30.087 53.529 1.00 52.31 90 GLU A CA 1
ATOM 730 C C . GLU A 1 90 ? -37.000 -30.312 53.276 1.00 52.31 90 GLU A C 1
ATOM 732 O O . GLU A 1 90 ? -36.687 -31.425 52.874 1.00 52.31 90 GLU A O 1
ATOM 737 N N . ASN A 1 91 ? -36.022 -29.428 53.534 1.00 47.16 91 ASN A N 1
ATOM 738 C CA . ASN A 1 91 ? -34.622 -29.789 53.184 1.00 47.16 91 ASN A CA 1
ATOM 739 C C . ASN A 1 91 ? -33.536 -29.434 54.216 1.00 47.16 91 ASN A C 1
ATOM 741 O O . ASN A 1 91 ? -32.898 -28.383 54.185 1.00 47.16 91 ASN A O 1
ATOM 745 N N . GLY A 1 92 ? -33.265 -30.39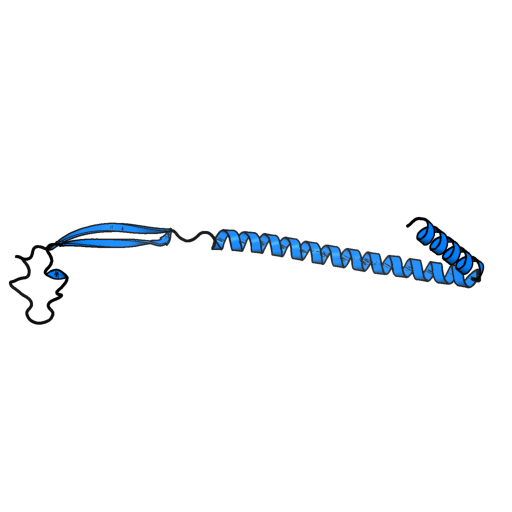7 55.103 1.00 55.88 92 GLY A N 1
ATOM 746 C CA . GLY A 1 92 ? -32.285 -30.337 56.191 1.00 55.88 92 GLY A CA 1
ATOM 747 C C . GLY A 1 92 ? -30.857 -30.803 55.870 1.00 55.88 92 GLY A C 1
ATOM 748 O O . GLY A 1 92 ? -30.326 -31.611 56.626 1.00 55.88 92 GLY A O 1
ATOM 749 N N . ALA A 1 93 ? -30.193 -30.292 54.824 1.00 61.75 93 ALA A N 1
ATOM 750 C CA . ALA A 1 93 ? -28.726 -30.462 54.722 1.00 61.75 93 ALA A CA 1
ATOM 751 C C . ALA A 1 93 ? -27.958 -29.444 53.856 1.00 61.75 93 ALA A C 1
ATOM 753 O O . ALA A 1 93 ? -26.750 -29.327 54.028 1.00 61.75 93 ALA A O 1
ATOM 754 N N . ASN A 1 94 ? -28.603 -28.688 52.964 1.00 57.38 94 ASN A N 1
ATOM 755 C CA . ASN A 1 94 ? -27.921 -27.698 52.119 1.00 57.38 94 ASN A CA 1
ATOM 756 C C . ASN A 1 94 ? -28.736 -26.401 52.093 1.00 57.38 94 ASN A C 1
ATOM 758 O O . ASN A 1 94 ? -29.422 -26.082 51.128 1.00 57.38 94 ASN A O 1
ATOM 762 N N . ILE A 1 95 ? -28.720 -25.685 53.216 1.00 57.44 95 ILE A N 1
ATOM 763 C CA . ILE A 1 95 ? -29.442 -24.423 53.362 1.00 57.44 95 ILE A CA 1
ATOM 764 C C . ILE A 1 95 ? -28.645 -23.342 52.624 1.00 57.44 95 ILE A C 1
ATOM 766 O O . ILE A 1 95 ? -27.648 -22.840 53.145 1.00 57.44 95 ILE A O 1
ATOM 770 N N . ASP A 1 96 ? -29.074 -22.977 51.415 1.00 63.38 96 ASP A N 1
ATOM 771 C CA . ASP A 1 96 ? -28.618 -21.739 50.788 1.00 63.38 96 ASP A CA 1
ATOM 772 C C . ASP A 1 96 ? -29.148 -20.551 51.605 1.00 63.38 96 ASP A C 1
ATOM 774 O O . ASP A 1 96 ? -30.340 -20.239 51.606 1.00 63.38 96 ASP A O 1
ATOM 778 N N . LEU A 1 97 ? -28.254 -19.875 52.329 1.00 63.91 97 LEU A N 1
ATOM 779 C CA . LEU A 1 97 ? -28.590 -18.686 53.118 1.00 63.91 97 LEU A CA 1
ATOM 780 C C . LEU A 1 97 ? -29.092 -17.523 52.235 1.00 63.91 97 LEU A C 1
ATOM 782 O O . LEU A 1 97 ? -29.706 -16.589 52.755 1.00 63.91 97 LEU A O 1
ATOM 786 N N . GLY A 1 98 ? -28.843 -17.564 50.918 1.00 61.84 98 GLY A N 1
ATOM 787 C CA . GLY A 1 98 ? -29.421 -16.642 49.940 1.00 61.84 98 GLY A CA 1
ATOM 788 C C . GLY A 1 98 ? -30.928 -16.841 49.747 1.00 61.84 98 GLY A C 1
ATOM 789 O O . GLY A 1 98 ? -31.661 -15.849 49.754 1.00 61.84 98 GLY A O 1
ATOM 790 N N . SER A 1 99 ? -31.379 -18.101 49.670 1.00 62.34 99 SER A N 1
ATOM 791 C CA . SER A 1 99 ? -32.786 -18.511 49.489 1.00 62.34 99 SER A CA 1
ATOM 792 C C . SER A 1 99 ? -33.718 -18.005 50.597 1.00 62.34 99 SER A C 1
ATOM 794 O O . SER A 1 99 ? -34.861 -17.625 50.354 1.00 62.34 99 SER A O 1
ATOM 796 N N . GLN A 1 100 ? -33.216 -17.905 51.834 1.00 58.91 100 GLN A N 1
ATOM 797 C CA . GLN A 1 100 ? -34.019 -17.454 52.980 1.00 58.91 100 GLN A CA 1
ATOM 798 C C . GLN A 1 100 ? -34.418 -15.972 52.924 1.00 58.91 100 GLN A C 1
ATOM 800 O O . GLN A 1 100 ? -35.246 -15.510 53.714 1.00 58.91 100 GLN A O 1
ATOM 805 N N . ARG A 1 101 ? -33.838 -15.167 52.032 1.00 61.66 101 ARG A N 1
ATOM 806 C CA . ARG A 1 101 ? -34.303 -13.789 51.867 1.00 61.66 101 ARG A CA 1
ATOM 807 C C . ARG A 1 101 ? -35.588 -13.831 51.053 1.00 61.66 101 ARG A C 1
ATOM 809 O O . ARG A 1 101 ? -35.583 -14.361 49.952 1.00 61.66 101 ARG A O 1
ATOM 816 N N . LYS A 1 102 ? -36.667 -13.208 51.553 1.00 66.50 102 LYS A N 1
ATOM 817 C CA . LYS A 1 102 ? -37.832 -12.887 50.708 1.00 66.50 102 LYS A CA 1
ATOM 818 C C . LYS A 1 102 ? -37.310 -12.149 49.479 1.00 66.50 102 LYS A C 1
ATOM 820 O O . LYS A 1 102 ? -36.861 -11.008 49.591 1.00 66.50 102 LYS A O 1
ATOM 825 N N . GLY A 1 103 ? -37.311 -12.825 48.344 1.00 76.50 103 GLY A N 1
ATOM 826 C CA . GLY A 1 103 ? -36.622 -12.389 47.144 1.00 76.50 103 GLY A CA 1
ATOM 827 C C . GLY A 1 103 ? -37.411 -12.797 45.916 1.00 76.50 103 GLY A C 1
ATOM 828 O O . GLY A 1 103 ? -38.193 -13.745 45.947 1.00 76.50 103 GLY A O 1
ATOM 829 N N . LYS A 1 104 ? -37.231 -12.044 44.833 1.00 81.75 104 LYS A N 1
ATOM 830 C CA . LYS A 1 104 ? -37.720 -12.438 43.515 1.00 81.75 104 LYS A CA 1
ATOM 831 C C . LYS A 1 104 ? -36.542 -13.022 42.752 1.00 81.75 104 LYS A C 1
ATOM 833 O O . LYS A 1 104 ? -35.546 -12.328 42.555 1.00 81.75 104 LYS A O 1
ATOM 838 N N . CYS A 1 105 ? -36.660 -14.277 42.353 1.00 83.56 105 CYS A N 1
ATOM 839 C CA . CYS A 1 105 ? -35.739 -14.915 41.427 1.00 83.56 105 CYS A CA 1
ATOM 840 C C . CYS A 1 105 ? -36.245 -14.727 40.002 1.00 83.56 105 CYS A C 1
ATOM 842 O O . CYS A 1 105 ? -37.448 -14.634 39.764 1.00 83.56 105 CYS A O 1
ATOM 844 N N . VAL A 1 106 ? -35.317 -14.637 39.054 1.00 87.75 106 VAL A N 1
ATOM 845 C CA . VAL A 1 106 ? -35.638 -14.403 37.647 1.00 87.75 106 VAL A CA 1
ATOM 846 C C . VAL A 1 106 ? -34.842 -15.372 36.789 1.00 87.75 106 VAL A C 1
ATOM 848 O O . VAL A 1 106 ? -33.618 -15.438 36.898 1.00 87.75 106 VAL A O 1
ATOM 851 N N . VAL A 1 107 ? -35.532 -16.107 35.921 1.00 88.81 107 VAL A N 1
ATOM 852 C CA . VAL A 1 107 ? -34.901 -16.941 34.899 1.00 88.81 107 VAL A CA 1
ATOM 853 C C . VAL A 1 107 ? -34.617 -16.060 33.689 1.00 88.81 107 VAL A C 1
ATOM 855 O O . VAL A 1 107 ? -35.535 -15.601 33.008 1.00 88.81 107 VAL A O 1
ATOM 858 N N . LEU A 1 108 ? -33.333 -15.811 33.435 1.00 91.38 108 LEU A N 1
ATOM 859 C CA . LEU A 1 108 ? -32.870 -15.018 32.301 1.00 91.38 108 LEU A CA 1
ATOM 860 C C . LEU A 1 108 ? -32.412 -15.934 31.168 1.00 91.38 108 LEU A C 1
ATOM 862 O O . LEU A 1 108 ? -31.461 -16.700 31.325 1.00 91.38 108 LEU A O 1
ATOM 866 N N . LYS A 1 109 ? -33.046 -15.817 30.001 1.00 91.62 109 LYS A N 1
ATOM 867 C CA . LYS A 1 109 ? -32.546 -16.407 28.761 1.00 91.62 109 LYS A CA 1
ATOM 868 C C . LYS A 1 109 ? -31.668 -15.388 28.059 1.00 91.62 109 LYS A C 1
ATOM 870 O O . LYS A 1 109 ? -32.153 -14.374 27.572 1.00 91.62 109 LYS A O 1
ATOM 875 N N . THR A 1 110 ? -30.373 -15.650 27.990 1.00 89.56 110 THR A N 1
ATOM 876 C CA . THR A 1 110 ? -29.445 -14.800 27.246 1.00 89.56 110 THR A CA 1
ATOM 877 C C . THR A 1 110 ? -29.303 -15.279 25.803 1.00 89.56 110 THR A C 1
ATOM 879 O O . THR A 1 110 ? -29.326 -16.474 25.509 1.00 89.56 110 THR A O 1
ATOM 882 N N . SER A 1 111 ? -29.179 -14.332 24.881 1.00 86.00 111 SER A N 1
ATOM 883 C CA . SER A 1 111 ? -28.935 -14.558 23.459 1.00 86.00 111 SER A CA 1
ATOM 884 C C . SER A 1 111 ? -27.935 -13.527 22.944 1.00 86.00 111 SER A C 1
ATOM 886 O O . SER A 1 111 ? -27.888 -12.403 23.442 1.00 86.00 111 SER A O 1
ATOM 888 N N . PHE A 1 112 ? -27.107 -13.921 21.980 1.00 83.00 112 PHE A N 1
ATOM 889 C CA . PHE A 1 112 ? -26.226 -13.003 21.263 1.00 83.00 112 PHE A CA 1
ATOM 890 C C . PHE A 1 112 ? -26.963 -12.507 20.014 1.00 83.00 112 PHE A C 1
ATOM 892 O O . PHE A 1 112 ? -27.436 -13.336 19.233 1.00 83.00 112 PHE A O 1
ATOM 899 N N . LEU A 1 113 ? -27.069 -11.186 19.847 1.00 69.75 113 LEU A N 1
ATOM 900 C CA . LEU A 1 113 ? -27.413 -10.536 18.575 1.00 69.75 113 LEU A CA 1
ATOM 901 C C . LEU A 1 113 ? -26.149 -10.172 17.797 1.00 69.75 113 LEU A C 1
ATOM 903 O O . LEU A 1 113 ? -25.189 -9.678 18.440 1.00 69.75 113 LEU A O 1
#

Organism: Glycine max (NCBI:txid3847)

Foldseek 3Di:
DVVVVVVVVVVVVVVVVPDDPVRVVVVVVVVVVVVVVVVVVVVVVVVVVVVVVVVVVVVVVVCVVVVPDWDWDKDFPDKDFQDLVPPPPDDPDDDPPVSNPRDIDTDIDIDTD

Radius of gyration: 41.07 Å; chains: 1; bounding box: 79×60×85 Å

Secondary structure (DSSP, 8-state):
-HHHHHHHHHHHHHHHHHS-HHHHHHHHHHHHHHHHHHHHHHHHHHHHHHHHHHHHHHHHHHHHHHHSPPPEEEEEEEEEEE-TTTSTTT--S---TTTTS-EEEEEEEEEE-